Protein AF-A0A6I9YAK8-F1 (afdb_monomer_lite)

Secondary structure (DSSP, 8-state):
-TTTSTTTTS--TTS-PPPSS--EEEE-SSTTSPPEEEEHHHHHHHHHH-SEEEPSS-TT-EEEHHHH-TTTTTTTS-GGGS--TTT------GGGEEEE-SSS-EEE-

Foldseek 3Di:
DCVVDPPQQPAPPVPDGDRPDWDWWWDDLDPPDDIDIDTVVVLLVVVVVHQWDADPVHRVRIDGSCVRPVVSDVPVDDPVPPDDPVPDPDDPDPVQFPDDDPPRDTDGD

Structure (mmCIF, N/CA/C/O backbone):
data_AF-A0A6I9YAK8-F1
#
_entry.id   AF-A0A6I9YAK8-F1
#
loop_
_atom_site.group_PDB
_atom_site.id
_atom_site.type_symbol
_atom_site.label_atom_id
_atom_site.label_alt_id
_atom_site.label_comp_id
_atom_site.label_asym_id
_atom_site.label_entity_id
_atom_site.label_seq_id
_atom_site.pdbx_PDB_ins_code
_atom_site.Cartn_x
_atom_site.Cartn_y
_atom_site.Cartn_z
_atom_site.occupancy
_atom_site.B_iso_or_equiv
_atom_site.auth_seq_id
_atom_site.auth_comp_id
_atom_site.auth_asym_id
_atom_site.auth_atom_id
_atom_site.pdbx_PDB_model_num
ATOM 1 N N . MET A 1 1 ? -7.560 15.447 -7.111 1.00 78.19 1 MET A N 1
ATOM 2 C CA . MET A 1 1 ? -6.888 16.401 -6.200 1.00 78.19 1 MET A CA 1
ATOM 3 C C . MET A 1 1 ? -5.974 17.318 -6.984 1.00 78.19 1 MET A C 1
ATOM 5 O O . MET A 1 1 ? -6.205 18.509 -6.924 1.00 78.19 1 MET A O 1
ATOM 9 N N . GLU A 1 2 ? -5.039 16.797 -7.776 1.00 80.94 2 GLU A N 1
ATOM 10 C CA . GLU A 1 2 ? -4.142 17.615 -8.616 1.00 80.94 2 GLU A CA 1
ATOM 11 C C . GLU A 1 2 ? -4.878 18.515 -9.618 1.00 80.94 2 GLU A C 1
ATOM 13 O O . GLU A 1 2 ? -4.526 19.677 -9.762 1.00 80.94 2 GLU A O 1
ATOM 18 N N . GLU A 1 3 ? -5.952 18.018 -10.242 1.00 87.12 3 GLU A N 1
ATOM 19 C CA . GLU A 1 3 ? -6.778 18.809 -11.171 1.00 87.12 3 GLU A CA 1
ATOM 20 C C . GLU A 1 3 ? -7.455 20.017 -10.498 1.00 87.12 3 GLU A C 1
ATOM 22 O O . GLU A 1 3 ? -7.589 21.079 -11.095 1.00 87.12 3 GLU A O 1
ATOM 27 N N . TRP A 1 4 ? -7.871 19.858 -9.240 1.00 87.69 4 TRP A N 1
ATOM 28 C CA . TRP A 1 4 ? -8.657 20.860 -8.514 1.00 87.69 4 TRP A CA 1
ATOM 29 C C . TRP A 1 4 ? -7.806 21.734 -7.583 1.00 87.69 4 TRP A C 1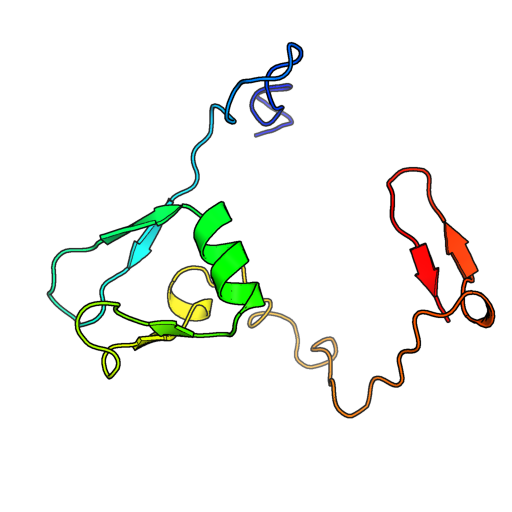
ATOM 31 O O . TRP A 1 4 ? -8.208 22.846 -7.251 1.00 87.69 4 TRP A O 1
ATOM 41 N N . PHE A 1 5 ? -6.633 21.245 -7.174 1.00 85.06 5 PHE A N 1
ATOM 42 C CA . PHE A 1 5 ? -5.691 21.895 -6.263 1.00 85.06 5 PHE A CA 1
ATOM 43 C C . PHE A 1 5 ? -4.247 21.669 -6.751 1.00 85.06 5 PHE A C 1
ATOM 45 O O . PHE A 1 5 ? -3.503 20.887 -6.143 1.00 85.06 5 PHE A O 1
ATOM 52 N N . PRO A 1 6 ? -3.838 22.312 -7.859 1.00 82.69 6 PRO A N 1
ATOM 53 C CA . PRO A 1 6 ? -2.470 22.201 -8.356 1.00 82.69 6 PRO A CA 1
ATOM 54 C C . PRO A 1 6 ? -1.478 22.710 -7.297 1.00 82.69 6 PRO A C 1
ATOM 56 O O . PRO A 1 6 ? -1.735 23.717 -6.637 1.00 82.69 6 PRO A O 1
ATOM 59 N N . GLY A 1 7 ? -0.370 21.991 -7.101 1.00 79.06 7 GLY A N 1
ATOM 60 C CA . GLY A 1 7 ? 0.654 22.309 -6.096 1.00 79.06 7 GLY A CA 1
ATOM 61 C C . GLY A 1 7 ? 0.359 21.834 -4.665 1.00 79.06 7 GLY A C 1
ATOM 62 O O . GLY A 1 7 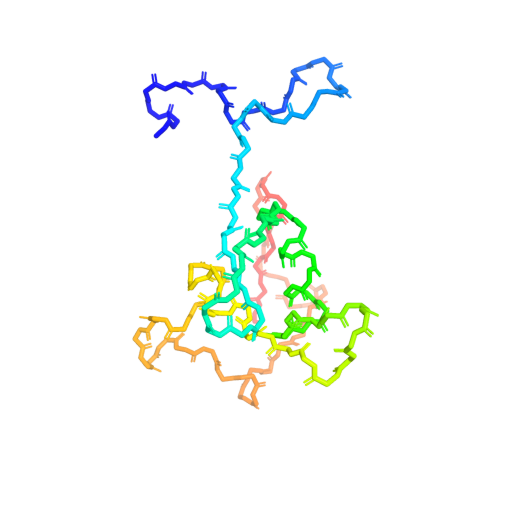? 1.253 21.849 -3.829 1.00 79.06 7 GLY A O 1
ATOM 63 N N . LEU A 1 8 ? -0.851 21.350 -4.348 1.00 81.88 8 LEU A N 1
ATOM 64 C CA . LEU A 1 8 ? -1.189 20.901 -2.982 1.00 81.88 8 LEU A CA 1
ATOM 65 C C . LEU A 1 8 ? -0.431 19.633 -2.547 1.00 81.88 8 LEU A C 1
ATOM 67 O O . LEU A 1 8 ? -0.232 19.398 -1.355 1.00 81.88 8 LEU A O 1
ATOM 71 N N . LEU A 1 9 ? -0.069 18.795 -3.517 1.00 74.88 9 LEU A N 1
ATOM 72 C CA . LEU A 1 9 ? 0.693 17.565 -3.297 1.00 74.88 9 LEU A CA 1
ATOM 73 C C . LEU A 1 9 ? 2.205 17.781 -3.437 1.00 74.88 9 LEU A C 1
ATOM 75 O O . LEU A 1 9 ? 2.967 16.857 -3.164 1.00 74.88 9 LEU A O 1
ATOM 79 N N . GLU A 1 10 ? 2.632 18.969 -3.872 1.00 72.44 10 GLU A N 1
ATOM 80 C CA . GLU A 1 10 ? 4.045 19.293 -4.018 1.00 72.44 10 GLU A CA 1
ATOM 81 C C . GLU A 1 10 ? 4.660 19.579 -2.644 1.00 72.44 10 GLU A C 1
ATOM 83 O O . GLU A 1 10 ? 4.035 20.142 -1.742 1.00 72.44 10 GLU A O 1
ATOM 88 N N . VAL A 1 11 ? 5.904 19.140 -2.484 1.00 62.28 11 VAL A N 1
ATOM 89 C CA . VAL A 1 11 ? 6.750 19.470 -1.338 1.00 62.28 11 VAL A CA 1
ATOM 90 C C . VAL A 1 11 ? 7.168 20.931 -1.512 1.00 62.28 11 VAL A C 1
ATOM 92 O O . VAL A 1 11 ? 7.497 21.321 -2.631 1.00 62.28 11 VAL A O 1
ATOM 95 N N . ASP A 1 12 ? 7.113 21.740 -0.449 1.00 54.97 12 ASP A N 1
ATOM 96 C CA . ASP A 1 12 ? 7.396 23.184 -0.489 1.00 54.97 12 ASP A CA 1
ATOM 97 C C . ASP A 1 12 ? 8.593 23.515 -1.406 1.00 54.97 12 ASP A C 1
ATOM 99 O O . ASP A 1 12 ? 9.689 22.971 -1.242 1.00 54.97 12 ASP A O 1
ATOM 103 N N . ILE A 1 13 ? 8.376 24.416 -2.371 1.00 53.22 13 ILE A N 1
ATOM 104 C CA . ILE A 1 13 ? 9.318 24.814 -3.436 1.00 53.22 13 ILE A CA 1
ATOM 105 C C . ILE A 1 13 ? 10.637 25.366 -2.842 1.00 53.22 13 ILE A C 1
ATOM 107 O O . ILE A 1 13 ? 11.654 25.448 -3.533 1.00 53.22 13 ILE A O 1
ATOM 111 N N . CYS A 1 14 ? 10.649 25.695 -1.544 1.00 58.50 14 CYS A N 1
ATOM 112 C CA . CYS A 1 14 ? 11.803 26.187 -0.789 1.00 58.50 14 CYS A CA 1
ATOM 113 C C . CYS A 1 14 ? 12.527 25.145 0.100 1.00 58.50 14 CYS A C 1
ATOM 115 O O . CYS A 1 14 ? 13.457 25.522 0.810 1.00 58.50 14 CYS A O 1
ATOM 117 N N . GLY A 1 15 ? 12.194 23.850 0.027 1.00 51.59 15 GLY A N 1
ATOM 118 C CA . GLY A 1 15 ? 13.150 22.773 0.344 1.00 51.59 15 GLY A CA 1
ATOM 119 C C . GLY A 1 15 ? 13.233 22.225 1.778 1.00 51.59 15 GLY A C 1
ATOM 120 O O . GLY A 1 15 ? 14.153 21.456 2.041 1.00 51.59 15 GLY A O 1
ATOM 121 N N . GLU A 1 16 ? 12.299 22.529 2.687 1.00 57.66 16 GLU A N 1
ATOM 122 C CA . GLU A 1 16 ? 12.278 21.924 4.045 1.00 57.66 16 GLU A CA 1
ATOM 123 C C . GLU A 1 16 ? 10.884 21.469 4.549 1.00 57.66 16 GLU A C 1
ATOM 125 O O . GLU A 1 16 ? 10.774 20.946 5.657 1.00 57.66 16 GLU A O 1
ATOM 130 N N . GLY A 1 17 ? 9.804 21.645 3.776 1.00 56.34 17 GLY A N 1
ATOM 131 C CA . GLY A 1 17 ? 8.428 21.383 4.238 1.00 56.34 17 GLY A CA 1
ATOM 132 C C . GLY A 1 17 ? 7.906 19.966 3.956 1.00 56.34 17 GLY A C 1
ATOM 133 O O . GLY A 1 17 ? 8.153 19.421 2.890 1.00 56.34 17 GLY A O 1
ATOM 134 N N . GLU A 1 18 ? 7.128 19.378 4.875 1.00 64.50 18 GLU A N 1
ATOM 135 C CA . GLU A 1 18 ? 6.306 18.181 4.598 1.00 64.50 18 GLU A CA 1
ATOM 136 C C . GLU A 1 18 ? 5.133 18.524 3.656 1.00 64.50 18 GLU A C 1
ATOM 138 O O . GLU A 1 18 ? 4.685 19.671 3.601 1.00 64.50 18 GLU A O 1
ATOM 143 N N . THR A 1 19 ? 4.577 17.531 2.950 1.00 69.06 19 THR A N 1
ATOM 144 C CA . THR A 1 19 ? 3.346 17.734 2.169 1.00 69.06 19 THR A CA 1
ATOM 145 C C . THR A 1 19 ? 2.188 18.147 3.086 1.00 69.06 19 THR A C 1
ATOM 147 O O . THR A 1 19 ? 2.021 17.638 4.199 1.00 69.06 19 THR A O 1
ATOM 150 N N . LEU A 1 20 ? 1.344 19.075 2.620 1.00 76.19 20 LEU A N 1
ATOM 151 C CA . LEU A 1 20 ? 0.191 19.541 3.403 1.00 76.19 20 LEU A CA 1
ATOM 152 C C . LEU A 1 20 ? -0.864 18.440 3.581 1.00 76.19 20 LEU A C 1
ATOM 154 O O . LEU A 1 20 ? -1.578 18.403 4.586 1.00 76.19 20 LEU A O 1
ATOM 158 N N . LEU A 1 21 ? -0.971 17.534 2.605 1.00 84.25 21 LEU A N 1
ATOM 159 C CA . LEU A 1 21 ? -1.953 16.460 2.615 1.00 84.25 21 LEU A CA 1
ATOM 160 C C . LEU A 1 21 ? -1.391 15.189 3.260 1.00 84.25 21 LEU A C 1
ATOM 162 O O . LEU A 1 21 ? -0.796 14.344 2.594 1.00 84.25 21 LEU A O 1
ATOM 166 N N . LYS A 1 22 ? -1.668 15.009 4.554 1.00 87.88 22 LYS A N 1
ATOM 167 C CA . LYS A 1 22 ? -1.298 13.787 5.281 1.00 87.88 22 LYS A CA 1
ATOM 168 C C . LYS A 1 22 ? -2.291 12.662 5.007 1.00 87.88 22 LYS A C 1
ATOM 170 O O . LYS A 1 22 ? -3.482 12.795 5.299 1.00 87.88 22 LYS A O 1
ATOM 175 N N . LYS A 1 23 ? -1.794 11.535 4.497 1.00 91.50 23 LYS A N 1
ATOM 176 C CA . LYS A 1 23 ? -2.580 10.312 4.298 1.00 91.50 23 LYS A CA 1
ATOM 177 C C . LYS A 1 23 ? -2.339 9.356 5.464 1.00 91.50 23 LYS A C 1
ATOM 179 O O . LYS A 1 23 ? -1.203 8.967 5.724 1.00 91.50 23 LYS A O 1
ATOM 184 N N . TRP A 1 24 ? -3.411 8.986 6.156 1.00 95.62 24 TRP A N 1
ATOM 185 C CA . TRP A 1 24 ? -3.372 8.095 7.314 1.00 95.62 24 TRP A CA 1
ATOM 186 C C . TRP A 1 24 ? -4.175 6.832 7.034 1.00 95.62 24 TRP A C 1
ATOM 188 O O . TRP A 1 24 ? -5.320 6.930 6.592 1.00 95.62 24 TRP A O 1
ATOM 198 N N . ALA A 1 25 ? -3.612 5.676 7.368 1.00 96.62 25 ALA A N 1
ATOM 199 C CA . ALA A 1 25 ? -4.360 4.433 7.480 1.00 96.62 25 ALA A CA 1
ATOM 200 C C . ALA A 1 25 ? -4.764 4.190 8.938 1.00 96.62 25 ALA A C 1
ATOM 202 O O . ALA A 1 25 ? -4.036 4.542 9.873 1.00 96.62 25 ALA A O 1
ATOM 203 N N . LEU A 1 26 ? -5.944 3.601 9.125 1.00 96.44 26 LEU A N 1
ATOM 204 C CA . LEU A 1 26 ? -6.475 3.220 10.430 1.00 96.44 26 LEU A CA 1
ATOM 205 C C . LEU A 1 26 ? -6.417 1.705 10.571 1.00 96.44 26 LEU A C 1
ATOM 207 O O . LEU A 1 26 ? -6.843 0.997 9.664 1.00 96.44 26 LEU A O 1
ATOM 211 N N . TYR A 1 27 ? -5.946 1.218 11.713 1.00 96.12 27 TYR A N 1
ATOM 212 C CA . TYR A 1 27 ? -5.834 -0.216 11.976 1.00 96.12 27 TYR A CA 1
ATOM 213 C C . TYR A 1 27 ? -5.974 -0.522 13.468 1.00 96.12 27 TYR A C 1
ATOM 215 O O . TYR A 1 27 ? -5.844 0.369 14.306 1.00 96.12 27 TYR A O 1
ATOM 223 N N . SER A 1 28 ? -6.238 -1.777 13.804 1.00 95.38 28 SER A N 1
ATOM 224 C CA . SER A 1 28 ? -6.090 -2.329 15.152 1.00 95.38 28 SER A CA 1
ATOM 225 C C . SER A 1 28 ? -5.482 -3.720 15.034 1.00 95.38 28 SER A C 1
ATOM 227 O O . SER A 1 28 ? -5.566 -4.341 13.973 1.00 95.38 28 SER A O 1
ATOM 229 N N . PHE A 1 29 ? -4.827 -4.185 16.094 1.00 94.12 29 PHE A N 1
ATOM 230 C CA . PHE A 1 29 ? -4.232 -5.518 16.108 1.00 94.12 29 PHE A CA 1
ATOM 231 C C . PHE A 1 29 ? -5.253 -6.602 16.448 1.00 94.12 29 PHE A C 1
ATOM 233 O O . PHE A 1 29 ? -5.136 -7.726 15.963 1.00 94.12 29 PHE A O 1
ATOM 240 N N . GLU A 1 30 ? -6.259 -6.254 17.246 1.00 92.50 30 GLU A N 1
ATOM 241 C CA . GLU A 1 30 ? -7.386 -7.120 17.563 1.00 92.50 30 GLU A CA 1
ATOM 242 C C . GLU A 1 30 ? -8.718 -6.406 17.290 1.00 92.50 30 GLU A C 1
ATOM 244 O O . GLU A 1 30 ? -8.814 -5.170 17.246 1.00 92.50 30 GLU A O 1
ATOM 249 N N . ASP A 1 31 ? -9.769 -7.196 17.077 1.00 90.38 31 ASP A N 1
ATOM 250 C CA . ASP A 1 31 ? -11.120 -6.677 16.892 1.00 90.38 31 ASP A CA 1
ATOM 251 C C . ASP A 1 31 ? -11.662 -6.114 18.211 1.00 90.38 31 ASP A C 1
ATOM 253 O O . ASP A 1 31 ? -11.605 -6.752 19.261 1.00 90.38 31 ASP A O 1
ATOM 257 N N . GLY A 1 32 ? -12.249 -4.917 18.150 1.00 90.50 32 GLY A N 1
ATOM 258 C CA . GLY A 1 32 ? -12.832 -4.244 19.315 1.00 90.50 32 GLY A CA 1
ATOM 259 C C . GLY A 1 32 ? -11.855 -3.375 20.113 1.00 90.50 32 GLY A C 1
ATOM 260 O O . GLY A 1 32 ? -12.297 -2.669 21.020 1.00 90.50 32 GLY A O 1
ATOM 261 N N . GLU A 1 33 ? -10.570 -3.365 19.758 1.00 92.12 33 GLU A N 1
ATOM 262 C CA . GLU A 1 33 ? -9.602 -2.403 20.288 1.00 92.12 33 GLU A CA 1
ATOM 263 C C . GLU A 1 33 ? -9.776 -0.998 19.687 1.00 92.12 33 GLU A C 1
ATOM 265 O O . GLU A 1 33 ? -10.424 -0.787 18.655 1.00 92.12 33 GLU A O 1
ATOM 270 N N . GLU A 1 34 ? -9.161 -0.008 20.337 1.00 94.00 34 GLU A N 1
ATOM 271 C CA . GLU A 1 34 ? -9.065 1.340 19.790 1.00 94.00 34 GLU A CA 1
ATOM 272 C C . GLU A 1 34 ? -8.179 1.353 18.536 1.00 94.00 34 GLU A C 1
ATOM 274 O O . GLU A 1 34 ? -7.071 0.814 18.517 1.00 94.00 34 GLU A O 1
ATOM 279 N N . ARG A 1 35 ? -8.665 2.004 17.473 1.00 94.94 35 ARG A N 1
ATO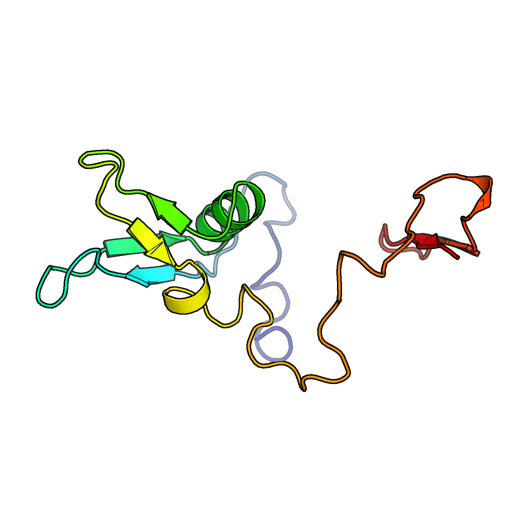M 280 C CA . ARG A 1 35 ? -7.920 2.108 16.217 1.00 94.94 35 ARG A CA 1
ATOM 281 C C . ARG A 1 35 ? -6.741 3.059 16.359 1.00 94.94 35 ARG A C 1
ATOM 283 O O . ARG A 1 35 ? -6.891 4.217 16.747 1.00 94.94 35 ARG A O 1
ATOM 290 N N . GLN A 1 36 ? -5.589 2.585 15.926 1.00 94.75 36 GLN A N 1
ATOM 291 C CA . GLN A 1 36 ? -4.366 3.351 15.783 1.00 94.75 36 GLN A CA 1
ATOM 292 C C . GLN A 1 36 ? -4.279 3.960 14.381 1.00 94.75 36 GLN A C 1
ATOM 294 O O . GLN A 1 36 ? -4.988 3.554 13.454 1.00 94.75 36 GLN A O 1
ATOM 299 N N . LYS A 1 37 ? -3.417 4.970 14.231 1.00 96.19 37 LYS A N 1
ATOM 300 C CA . LYS A 1 37 ? -3.147 5.628 12.948 1.00 96.19 37 LYS A CA 1
ATOM 301 C C . LYS A 1 37 ? -1.691 5.429 12.563 1.00 96.19 37 LYS A C 1
ATOM 303 O O . LYS A 1 37 ? -0.816 5.534 13.419 1.00 96.19 37 LYS A O 1
ATOM 308 N N . ILE A 1 38 ? -1.441 5.212 11.281 1.00 95.75 38 ILE A N 1
ATOM 309 C CA . ILE A 1 38 ? -0.099 5.200 10.691 1.00 95.75 38 ILE A CA 1
ATOM 310 C C . ILE A 1 38 ? -0.101 6.039 9.412 1.00 95.75 38 ILE A C 1
ATOM 312 O O . ILE A 1 38 ? -1.094 6.042 8.681 1.00 95.75 38 ILE A O 1
ATOM 316 N N . LEU A 1 39 ? 0.967 6.804 9.172 1.00 94.75 39 LEU A N 1
ATOM 317 C CA . LEU A 1 39 ? 1.145 7.525 7.910 1.00 94.75 39 LEU A CA 1
ATOM 318 C C . LEU A 1 39 ? 1.339 6.516 6.779 1.00 94.75 39 LEU A C 1
ATOM 320 O O . LEU A 1 39 ? 2.069 5.542 6.956 1.00 94.75 39 LEU A O 1
ATOM 324 N N . LEU A 1 40 ? 0.734 6.758 5.614 1.00 93.88 40 LEU A N 1
ATOM 325 C CA . LEU A 1 40 ? 0.931 5.867 4.464 1.00 93.88 40 LEU A CA 1
ATOM 326 C C . LEU A 1 40 ? 2.404 5.773 4.049 1.00 93.88 40 LEU A C 1
ATOM 328 O O . LEU A 1 40 ? 2.851 4.686 3.711 1.00 93.88 40 LEU A O 1
ATOM 332 N N . ASP A 1 41 ? 3.169 6.861 4.154 1.00 91.25 41 ASP A N 1
ATOM 333 C CA . ASP A 1 41 ? 4.600 6.859 3.822 1.00 91.25 41 ASP A CA 1
ATOM 334 C C . ASP A 1 41 ? 5.412 5.948 4.758 1.00 91.25 41 ASP A C 1
ATOM 336 O O . ASP A 1 41 ? 6.363 5.296 4.335 1.00 91.25 41 ASP A O 1
ATOM 340 N N . ASP A 1 42 ? 5.029 5.861 6.035 1.00 93.25 42 ASP A N 1
ATOM 341 C CA . ASP A 1 42 ? 5.680 4.960 6.990 1.00 93.25 42 ASP A CA 1
ATOM 342 C C . ASP A 1 42 ? 5.207 3.515 6.818 1.00 93.25 42 ASP A C 1
ATOM 344 O O . ASP A 1 42 ? 5.999 2.585 6.975 1.00 93.25 42 ASP A O 1
ATOM 348 N N . LEU A 1 43 ? 3.941 3.313 6.447 1.00 95.12 43 LEU A N 1
ATOM 349 C CA . LEU A 1 43 ? 3.424 1.994 6.094 1.00 95.12 43 LEU A CA 1
ATOM 350 C C . LEU A 1 43 ? 4.087 1.453 4.816 1.00 95.12 43 LEU A C 1
ATOM 352 O O . LEU A 1 43 ? 4.378 0.263 4.759 1.00 95.12 43 LEU A O 1
ATOM 356 N N . LEU A 1 44 ? 4.393 2.314 3.837 1.00 92.44 44 LEU A N 1
ATOM 357 C CA . LEU A 1 44 ? 5.130 1.953 2.621 1.00 92.44 44 LEU A CA 1
ATOM 358 C C . LEU A 1 44 ? 6.543 1.460 2.953 1.00 92.44 44 LEU A C 1
ATOM 360 O O . LEU A 1 44 ? 6.934 0.394 2.489 1.00 92.44 44 LEU A O 1
ATOM 364 N N . LYS A 1 45 ? 7.269 2.155 3.839 1.00 92.88 45 LYS A N 1
ATOM 365 C CA . LYS A 1 45 ? 8.574 1.673 4.336 1.00 92.88 45 LYS A CA 1
ATOM 366 C C . LYS A 1 45 ? 8.457 0.305 5.013 1.00 92.88 45 LYS A C 1
ATOM 368 O O . LYS A 1 45 ? 9.351 -0.522 4.889 1.00 92.88 45 LYS A O 1
ATOM 373 N N . LYS A 1 46 ? 7.356 0.045 5.730 1.00 93.00 46 LYS A N 1
ATOM 374 C CA . LYS A 1 46 ? 7.095 -1.283 6.308 1.00 93.00 46 LYS A CA 1
ATOM 375 C C . LYS A 1 46 ? 6.779 -2.338 5.256 1.00 93.00 46 LYS A C 1
ATOM 377 O O . LYS A 1 46 ? 7.272 -3.448 5.400 1.00 93.00 46 LYS A O 1
ATOM 382 N N . ALA A 1 47 ? 6.059 -1.985 4.195 1.00 91.81 47 ALA A N 1
ATOM 383 C CA . ALA A 1 47 ? 5.801 -2.882 3.071 1.00 91.81 47 ALA A CA 1
ATOM 384 C C . ALA A 1 47 ? 7.088 -3.290 2.331 1.00 91.81 47 ALA A C 1
ATOM 386 O O . ALA A 1 47 ? 7.182 -4.414 1.851 1.00 91.81 47 ALA A O 1
ATOM 387 N N . GLU A 1 48 ? 8.105 -2.422 2.291 1.00 90.75 48 GLU A N 1
ATOM 388 C CA . GLU A 1 48 ? 9.435 -2.773 1.765 1.00 90.75 48 GLU A CA 1
ATOM 389 C C . GLU A 1 48 ? 10.178 -3.794 2.649 1.00 90.75 48 GLU A C 1
ATOM 391 O O . GLU A 1 48 ? 10.949 -4.605 2.138 1.00 90.75 48 GLU A O 1
ATOM 396 N N . GLU A 1 49 ? 9.951 -3.778 3.970 1.00 90.94 49 GLU A N 1
ATOM 397 C CA . GLU A 1 49 ? 10.516 -4.758 4.914 1.00 90.94 49 GLU A CA 1
ATOM 398 C C . GLU A 1 49 ? 9.763 -6.107 4.874 1.00 90.94 49 GLU A C 1
ATOM 400 O O . GLU A 1 49 ? 10.354 -7.152 5.164 1.00 90.94 49 GLU A O 1
ATOM 405 N N . GLY A 1 50 ? 8.470 -6.095 4.530 1.00 88.81 50 GLY A N 1
ATOM 406 C CA . GLY A 1 50 ? 7.625 -7.279 4.364 1.00 88.81 50 GLY A CA 1
ATOM 407 C C . GLY A 1 50 ? 6.124 -6.982 4.475 1.00 88.81 50 GLY A C 1
ATOM 408 O O . GLY A 1 50 ? 5.704 -5.864 4.743 1.00 88.81 50 GLY A O 1
ATOM 409 N N . ASP A 1 51 ? 5.289 -8.013 4.330 1.00 88.50 51 ASP A N 1
ATOM 410 C CA . ASP A 1 51 ? 3.830 -7.842 4.182 1.00 88.50 51 ASP A CA 1
ATOM 411 C C . ASP 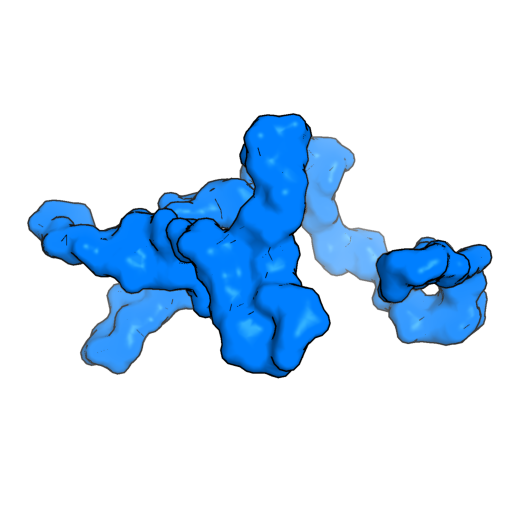A 1 51 ? 3.041 -7.707 5.501 1.00 88.50 51 ASP A C 1
ATOM 413 O O . ASP A 1 51 ? 1.809 -7.605 5.491 1.00 88.50 51 ASP A O 1
ATOM 417 N N . LEU A 1 52 ? 3.714 -7.741 6.656 1.00 94.19 52 LEU A N 1
ATOM 418 C CA . LEU A 1 52 ? 3.082 -7.742 7.979 1.00 94.19 52 LEU A CA 1
ATOM 419 C C . LEU A 1 52 ? 3.532 -6.545 8.815 1.00 94.19 52 LEU A C 1
ATOM 421 O O . LEU A 1 52 ? 4.723 -6.328 9.031 1.00 94.19 52 LEU A O 1
ATOM 425 N N . LEU A 1 53 ? 2.567 -5.835 9.394 1.00 95.38 53 LEU A N 1
ATOM 426 C CA . LEU A 1 53 ? 2.822 -4.864 10.446 1.00 95.38 53 LEU A CA 1
ATOM 427 C C . LEU A 1 53 ? 2.898 -5.590 11.795 1.00 95.38 53 LEU A C 1
ATOM 429 O O . LEU A 1 53 ? 1.927 -6.214 12.222 1.00 95.38 53 LEU A O 1
ATOM 433 N N . ILE A 1 54 ? 4.047 -5.506 12.468 1.00 94.44 54 ILE A N 1
ATOM 434 C CA . ILE A 1 54 ? 4.311 -6.188 13.744 1.00 94.44 54 ILE A CA 1
ATOM 435 C C . ILE A 1 54 ? 4.153 -5.204 14.905 1.00 94.44 54 ILE A C 1
ATOM 437 O O . ILE A 1 54 ? 4.739 -4.119 14.889 1.00 94.44 54 ILE A O 1
ATOM 441 N N . ASN A 1 55 ? 3.408 -5.591 15.943 1.00 92.69 55 ASN A N 1
ATOM 442 C CA . ASN A 1 55 ? 3.293 -4.790 17.157 1.00 92.69 55 ASN A CA 1
ATOM 443 C C . ASN A 1 55 ? 4.637 -4.777 17.917 1.00 92.69 55 ASN A C 1
ATOM 445 O O . ASN A 1 55 ? 5.110 -5.841 18.333 1.00 92.69 55 ASN A O 1
ATOM 449 N N . PRO A 1 56 ? 5.245 -3.603 18.172 1.00 89.31 56 PRO A N 1
ATOM 450 C CA . PRO A 1 56 ? 6.542 -3.519 18.844 1.00 89.31 56 PRO A CA 1
ATOM 451 C C . PRO A 1 56 ? 6.501 -4.005 20.300 1.00 89.31 56 PRO A C 1
ATOM 453 O O . PRO A 1 56 ? 7.512 -4.471 20.820 1.00 89.31 56 PRO A O 1
ATOM 456 N N . ASN A 1 57 ? 5.342 -3.924 20.959 1.00 91.88 57 ASN A N 1
ATOM 457 C CA . ASN A 1 57 ? 5.173 -4.354 22.349 1.00 91.88 57 ASN A CA 1
ATOM 458 C C . ASN A 1 57 ? 4.874 -5.857 22.458 1.00 91.88 57 ASN A C 1
ATOM 460 O O . ASN A 1 57 ? 5.145 -6.472 23.488 1.00 91.88 57 ASN A O 1
ATOM 464 N N . GLN A 1 58 ? 4.315 -6.453 21.402 1.00 92.38 58 GLN A N 1
ATOM 465 C CA . GLN A 1 58 ? 3.909 -7.854 21.374 1.00 92.38 58 GLN A CA 1
ATOM 466 C C . GLN A 1 58 ? 4.176 -8.457 19.987 1.00 92.38 58 GLN A C 1
ATOM 468 O O . GLN A 1 58 ? 3.277 -8.485 19.154 1.00 92.38 58 GLN A O 1
ATOM 473 N N . PRO A 1 59 ? 5.363 -9.039 19.737 1.00 90.25 59 PRO A N 1
ATOM 474 C CA . PRO A 1 59 ? 5.757 -9.512 18.402 1.00 90.25 59 PRO A CA 1
ATOM 475 C C . PRO A 1 59 ? 4.861 -10.596 17.785 1.00 90.25 59 PRO A C 1
ATOM 477 O O . PRO A 1 59 ? 4.912 -10.834 16.586 1.00 90.25 59 PRO A O 1
ATOM 480 N N . LYS A 1 60 ? 4.053 -11.284 18.604 1.00 91.62 60 LYS A N 1
ATOM 481 C CA . LYS A 1 60 ? 3.064 -12.271 18.136 1.00 91.62 60 LYS A CA 1
ATOM 482 C C . LYS A 1 60 ? 1.807 -11.631 17.543 1.00 91.62 60 LYS A C 1
ATOM 484 O O . LYS A 1 60 ? 1.012 -12.334 16.934 1.00 91.62 60 LYS A O 1
ATOM 489 N N . SER A 1 61 ? 1.602 -10.344 17.795 1.00 93.19 61 SER A N 1
ATOM 490 C CA . SER A 1 61 ? 0.458 -9.579 17.329 1.00 93.19 61 SER A CA 1
ATOM 491 C C . SER A 1 61 ? 0.850 -8.866 16.038 1.00 93.19 61 SER A C 1
ATOM 493 O O . SER A 1 61 ? 1.744 -8.016 16.026 1.00 93.19 61 SER A O 1
ATOM 495 N N . THR A 1 62 ? 0.236 -9.283 14.933 1.00 95.12 62 THR A N 1
ATOM 496 C CA . THR A 1 62 ? 0.593 -8.841 13.582 1.00 95.12 62 THR A CA 1
ATOM 497 C C . THR A 1 62 ? -0.651 -8.627 12.740 1.00 95.12 62 THR A C 1
ATOM 499 O O . THR A 1 62 ? -1.582 -9.427 12.827 1.00 95.12 62 THR A O 1
ATOM 502 N N . VAL A 1 63 ? -0.631 -7.621 11.869 1.00 95.38 63 VAL A N 1
ATOM 503 C CA . VAL A 1 63 ? -1.719 -7.339 10.922 1.00 95.38 63 VAL A CA 1
ATOM 504 C C . VAL A 1 63 ? -1.152 -7.305 9.502 1.00 95.38 63 VAL A C 1
ATOM 506 O O . VAL A 1 63 ? -0.135 -6.645 9.285 1.00 95.38 63 VAL A O 1
ATOM 509 N N . PRO A 1 64 ? -1.773 -7.978 8.519 1.00 94.69 64 PRO A N 1
ATOM 510 C CA . PRO A 1 64 ? -1.351 -7.868 7.127 1.00 94.69 64 PRO A CA 1
ATOM 511 C C . PRO A 1 64 ? -1.490 -6.439 6.602 1.00 94.69 64 PRO A C 1
ATOM 513 O O . PRO A 1 64 ? -2.558 -5.835 6.707 1.00 94.69 64 PRO A O 1
ATOM 516 N N . ILE A 1 65 ? -0.441 -5.909 5.973 1.00 95.12 65 ILE A N 1
ATOM 517 C CA . ILE A 1 65 ? -0.445 -4.549 5.415 1.00 95.12 65 ILE A CA 1
ATOM 518 C C . ILE A 1 65 ? -1.534 -4.401 4.348 1.00 95.12 65 ILE A C 1
ATOM 520 O O . ILE A 1 65 ? -2.236 -3.394 4.336 1.00 95.12 65 ILE A O 1
ATOM 524 N N . ALA A 1 66 ? -1.771 -5.440 3.542 1.00 92.94 66 ALA A N 1
ATOM 525 C CA . ALA A 1 66 ? -2.858 -5.478 2.562 1.00 92.94 66 ALA A CA 1
ATOM 526 C C . ALA A 1 66 ? -4.268 -5.342 3.178 1.00 92.94 66 ALA A C 1
ATOM 528 O O . ALA A 1 66 ? -5.207 -4.998 2.469 1.00 92.94 66 ALA A O 1
ATOM 529 N N . GLN A 1 67 ? -4.449 -5.604 4.480 1.00 92.75 67 GLN A N 1
ATOM 530 C CA . GLN A 1 67 ? -5.715 -5.320 5.174 1.00 92.75 67 GLN A CA 1
ATOM 531 C C . GLN A 1 67 ? -5.803 -3.863 5.640 1.00 92.75 67 GLN A C 1
ATOM 533 O O . GLN A 1 67 ? -6.895 -3.302 5.688 1.00 92.75 67 GLN A O 1
ATOM 538 N N . ILE A 1 68 ? -4.663 -3.255 5.982 1.00 94.88 68 ILE A N 1
ATOM 539 C CA . ILE A 1 68 ? -4.569 -1.865 6.446 1.00 94.88 68 ILE A CA 1
ATOM 540 C C . ILE A 1 68 ? -4.715 -0.891 5.270 1.00 94.88 68 ILE A C 1
ATOM 542 O O . ILE A 1 68 ? -5.469 0.078 5.355 1.00 94.88 68 ILE A O 1
ATOM 546 N N . ALA A 1 69 ? -3.991 -1.152 4.183 1.00 94.88 69 ALA A N 1
ATOM 547 C CA . ALA A 1 69 ? -3.984 -0.364 2.956 1.00 94.88 69 ALA A CA 1
ATOM 548 C C . ALA A 1 69 ? -4.014 -1.315 1.742 1.00 94.88 69 ALA A C 1
ATOM 550 O O . ALA A 1 69 ? -2.963 -1.679 1.209 1.00 94.88 69 ALA A O 1
ATOM 551 N N . PRO A 1 70 ? -5.210 -1.764 1.318 1.00 90.69 70 PRO A N 1
ATOM 552 C CA . PRO A 1 70 ? -5.363 -2.688 0.191 1.00 90.69 70 PRO A CA 1
ATOM 553 C C . PRO A 1 70 ? -4.900 -2.116 -1.149 1.00 90.69 70 PRO A C 1
ATOM 555 O O . PRO A 1 70 ? -4.645 -2.870 -2.071 1.00 90.69 70 PRO A O 1
ATOM 558 N N . ASP A 1 71 ? -4.812 -0.796 -1.267 1.00 90.38 71 ASP A N 1
ATOM 559 C CA . ASP A 1 71 ? -4.312 -0.077 -2.439 1.00 90.38 71 ASP A CA 1
ATOM 560 C C . ASP A 1 71 ? -2.778 0.003 -2.487 1.00 90.38 71 ASP A C 1
ATOM 562 O O . ASP A 1 71 ? -2.210 0.327 -3.529 1.00 90.38 71 ASP A O 1
ATOM 566 N N . LEU A 1 72 ? -2.099 -0.309 -1.377 1.00 89.81 72 LEU A N 1
ATOM 567 C CA . LEU A 1 72 ? -0.639 -0.359 -1.300 1.00 89.81 72 LEU A CA 1
ATOM 568 C C . LEU A 1 72 ? -0.077 -1.657 -1.891 1.00 89.81 72 LEU A C 1
ATOM 570 O O . LEU A 1 72 ? 0.976 -1.652 -2.523 1.00 89.81 72 LEU A O 1
ATOM 574 N N . ILE A 1 73 ? -0.785 -2.768 -1.683 1.00 87.19 73 ILE A N 1
ATOM 575 C CA . ILE A 1 73 ? -0.439 -4.085 -2.217 1.00 87.19 73 ILE A CA 1
ATOM 576 C C . ILE A 1 73 ? -1.435 -4.408 -3.319 1.00 87.19 73 ILE A C 1
ATOM 578 O O . ILE A 1 73 ? -2.626 -4.484 -3.054 1.00 87.19 73 ILE A O 1
ATOM 582 N N . LEU A 1 74 ? -0.955 -4.659 -4.536 1.00 87.19 74 LEU A N 1
ATOM 583 C CA . LEU A 1 74 ? -1.782 -4.890 -5.727 1.00 87.19 74 LEU A CA 1
ATOM 584 C C . LEU A 1 74 ? -2.474 -6.275 -5.730 1.00 87.19 74 LEU A C 1
ATOM 586 O O . LEU A 1 74 ? -2.325 -7.074 -6.656 1.00 87.19 74 LEU A O 1
ATOM 590 N N . ALA A 1 75 ? -3.210 -6.582 -4.663 1.00 83.56 75 ALA A N 1
ATOM 591 C CA . ALA A 1 75 ? -3.893 -7.851 -4.424 1.00 83.56 75 ALA A CA 1
ATOM 592 C C . ALA A 1 75 ? -5.244 -7.960 -5.154 1.00 83.56 75 ALA A C 1
ATOM 594 O O . ALA A 1 75 ? -5.804 -9.053 -5.253 1.00 83.56 75 ALA A O 1
ATOM 595 N N . ASP A 1 76 ? -5.772 -6.847 -5.663 1.00 86.94 76 ASP A N 1
ATOM 596 C CA . ASP A 1 76 ? -7.043 -6.755 -6.386 1.00 86.94 76 ASP A CA 1
ATOM 597 C C . ASP A 1 76 ? -6.886 -6.803 -7.919 1.00 86.94 76 ASP A C 1
ATOM 599 O O . ASP A 1 76 ? -7.873 -6.697 -8.654 1.00 86.94 76 ASP A O 1
ATOM 603 N N . LEU A 1 77 ? -5.664 -7.020 -8.420 1.00 90.44 77 LEU A N 1
ATOM 604 C CA . LEU A 1 77 ? -5.412 -7.164 -9.850 1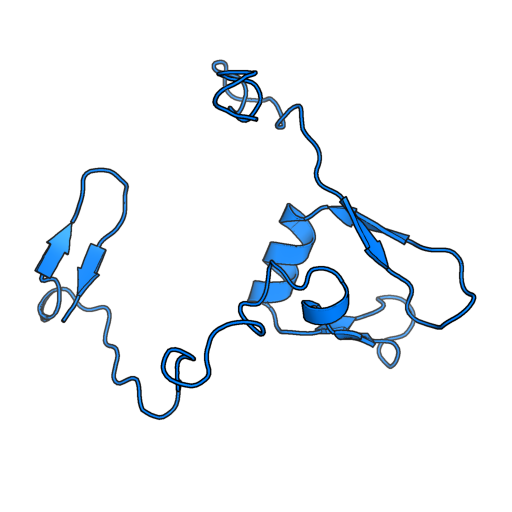.00 90.44 77 LEU A CA 1
ATOM 605 C C . LEU A 1 77 ? -6.044 -8.443 -10.430 1.00 90.44 77 LEU A C 1
ATOM 607 O O . LEU A 1 77 ? -6.089 -9.491 -9.778 1.00 90.44 77 LEU A O 1
ATOM 611 N N . PRO A 1 78 ? -6.469 -8.416 -11.707 1.00 94.25 78 PRO A N 1
ATOM 612 C CA . PRO A 1 78 ? -6.811 -9.625 -12.441 1.00 94.25 78 PRO A CA 1
ATOM 613 C C . PRO A 1 78 ? -5.692 -10.672 -12.373 1.00 94.25 78 PRO A C 1
ATOM 615 O O . PRO A 1 78 ? -4.524 -10.376 -12.621 1.00 94.25 78 PRO A O 1
ATOM 618 N N . ARG A 1 79 ? -6.057 -11.932 -12.101 1.00 91.06 79 ARG A N 1
ATOM 619 C CA . ARG A 1 79 ? -5.092 -13.033 -11.909 1.00 91.06 79 ARG A CA 1
ATOM 620 C C . ARG A 1 79 ? -4.081 -13.200 -13.046 1.00 91.06 79 ARG A C 1
ATOM 622 O O . ARG A 1 79 ? -2.979 -13.662 -12.803 1.00 91.06 79 ARG A O 1
ATOM 629 N N . ASN A 1 80 ? -4.444 -12.843 -14.276 1.00 94.19 80 ASN A N 1
ATOM 630 C CA . ASN A 1 80 ? -3.578 -12.975 -15.448 1.00 94.19 80 ASN A CA 1
ATOM 631 C C . ASN A 1 80 ? -2.469 -11.914 -15.539 1.00 94.19 80 ASN A C 1
ATOM 633 O O . ASN A 1 80 ? -1.620 -12.037 -16.416 1.00 94.19 80 ASN A O 1
ATOM 637 N N . ILE A 1 81 ? -2.498 -10.875 -14.700 1.00 94.69 81 ILE A N 1
ATOM 638 C CA . ILE A 1 81 ? -1.455 -9.838 -14.640 1.00 94.69 81 ILE A CA 1
ATOM 639 C C . ILE A 1 81 ? -0.761 -9.775 -13.275 1.00 94.69 81 ILE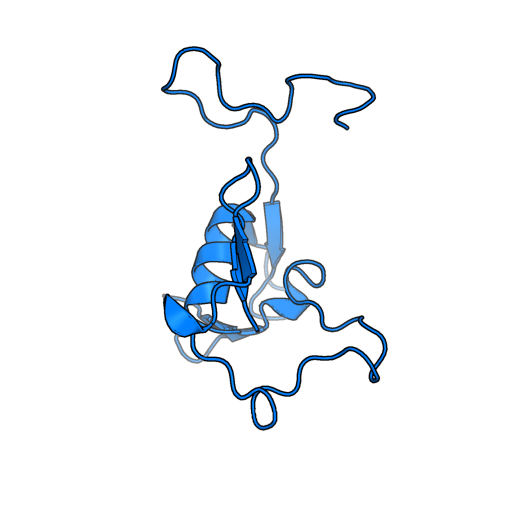 A C 1
ATOM 641 O O . ILE A 1 81 ? 0.081 -8.908 -13.059 1.00 94.69 81 ILE A O 1
ATOM 645 N N . MET A 1 82 ? -1.115 -10.670 -12.347 1.00 93.69 82 MET A N 1
ATOM 646 C CA . MET A 1 82 ? -0.387 -10.802 -11.089 1.00 93.69 82 MET A CA 1
ATOM 647 C C . MET A 1 82 ? 1.017 -11.329 -11.384 1.00 93.69 82 MET A C 1
ATOM 649 O O . MET A 1 82 ? 1.173 -12.345 -12.063 1.00 93.69 82 MET A O 1
ATOM 653 N N . LEU A 1 83 ? 2.031 -10.627 -10.884 1.00 93.06 83 LEU A N 1
ATOM 654 C CA . LEU A 1 83 ? 3.421 -10.981 -11.128 1.00 93.06 83 LEU A CA 1
ATOM 655 C C . LEU A 1 83 ? 3.772 -12.293 -10.417 1.00 93.06 83 LEU A C 1
ATOM 657 O O . LEU A 1 83 ? 3.647 -12.397 -9.197 1.00 93.06 83 LEU A O 1
ATOM 661 N N . ASN A 1 84 ? 4.247 -13.276 -11.179 1.00 93.94 84 ASN A N 1
ATOM 662 C CA . ASN A 1 84 ? 4.838 -14.483 -10.624 1.00 93.94 84 ASN A CA 1
ATOM 663 C C . ASN A 1 84 ? 6.351 -14.289 -10.471 1.00 93.94 84 ASN A C 1
ATOM 665 O O . ASN A 1 84 ? 7.092 -14.313 -11.452 1.00 93.94 84 ASN A O 1
ATOM 669 N N . ASN A 1 85 ? 6.806 -14.111 -9.233 1.00 91.19 85 ASN A N 1
ATOM 670 C CA . ASN A 1 85 ? 8.221 -13.887 -8.936 1.00 91.19 85 ASN A CA 1
ATOM 671 C C . ASN A 1 85 ? 9.106 -15.107 -9.239 1.00 91.19 85 ASN A C 1
ATOM 673 O O . ASN A 1 85 ? 10.305 -14.939 -9.425 1.00 91.19 85 ASN A O 1
ATOM 677 N N . GLU A 1 86 ? 8.543 -16.317 -9.297 1.00 94.62 86 GLU A N 1
ATOM 678 C CA . GLU A 1 86 ? 9.305 -17.529 -9.629 1.00 94.62 86 GLU A CA 1
ATOM 679 C C . GLU A 1 86 ? 9.568 -17.658 -11.136 1.00 94.62 86 GLU A C 1
ATOM 681 O O . GLU A 1 86 ? 10.534 -18.300 -11.539 1.00 94.62 86 GLU A O 1
ATOM 686 N N . GLU A 1 87 ? 8.728 -17.038 -11.969 1.00 95.19 87 GLU A N 1
ATOM 687 C CA . GLU A 1 87 ? 8.868 -17.038 -13.432 1.00 95.19 87 GLU A CA 1
ATOM 688 C C . GLU A 1 87 ? 9.576 -15.779 -13.958 1.00 95.19 87 GLU A C 1
ATOM 690 O O . GLU A 1 87 ? 9.988 -15.741 -15.118 1.00 95.19 87 GLU A O 1
ATOM 695 N N . LEU A 1 88 ? 9.720 -14.739 -13.128 1.00 94.62 88 LEU A N 1
ATOM 696 C CA . LEU A 1 88 ? 10.368 -13.492 -13.519 1.00 94.62 88 LEU A CA 1
ATOM 697 C C . LEU A 1 88 ? 11.900 -13.622 -13.473 1.00 94.62 88 LEU A C 1
ATOM 699 O O . LEU A 1 88 ? 12.540 -13.378 -12.451 1.00 94.62 88 LEU A O 1
ATOM 703 N N . GLU A 1 89 ? 12.503 -13.915 -14.622 1.00 93.75 89 GLU A N 1
ATOM 704 C CA . GLU A 1 89 ? 13.952 -13.814 -14.822 1.00 93.75 89 GLU A CA 1
ATOM 705 C C . GLU A 1 89 ? 14.351 -12.363 -15.131 1.00 93.75 89 GLU A C 1
ATOM 707 O O . GLU A 1 89 ? 14.423 -11.946 -16.287 1.00 93.75 89 GLU A O 1
ATOM 712 N N . PHE A 1 90 ? 14.597 -11.572 -14.084 1.00 93.25 90 PHE A N 1
ATOM 713 C CA . PHE A 1 90 ? 14.939 -10.156 -14.218 1.00 93.25 90 PHE A CA 1
ATOM 714 C C . PHE A 1 90 ? 16.363 -9.841 -13.750 1.00 93.25 90 PHE A C 1
ATOM 716 O O . PHE A 1 90 ? 16.721 -10.044 -12.589 1.00 93.25 90 PHE A O 1
ATOM 723 N N . HIS A 1 91 ? 17.166 -9.263 -14.647 1.00 93.00 91 HIS A N 1
ATOM 724 C CA . HIS A 1 91 ? 18.532 -8.830 -14.358 1.00 93.00 91 HIS A CA 1
ATOM 725 C C . HIS A 1 91 ? 18.708 -7.346 -14.666 1.00 93.00 91 HIS A C 1
ATOM 727 O O . HIS A 1 91 ? 18.837 -6.942 -15.825 1.00 93.00 91 HIS A O 1
ATOM 733 N N . GLN A 1 92 ? 18.775 -6.537 -13.609 1.00 91.06 92 GLN A N 1
ATOM 734 C CA . GLN A 1 92 ? 18.964 -5.092 -13.705 1.00 91.06 92 GLN A CA 1
ATOM 735 C C . GLN A 1 92 ? 20.433 -4.738 -14.000 1.00 91.06 92 GLN A C 1
ATOM 737 O O . GLN A 1 92 ? 21.158 -4.215 -13.156 1.00 91.06 92 GLN A O 1
ATOM 742 N N . ALA A 1 93 ? 20.877 -5.050 -15.215 1.00 93.12 93 ALA A N 1
ATOM 743 C CA . ALA A 1 93 ? 22.245 -4.856 -15.679 1.00 93.12 93 ALA A CA 1
ATOM 744 C C . ALA A 1 93 ? 22.289 -3.943 -16.922 1.00 93.12 93 ALA A C 1
ATOM 746 O O . ALA A 1 93 ? 21.302 -3.878 -17.664 1.00 93.12 93 ALA A O 1
ATOM 747 N N . PRO A 1 94 ? 23.390 -3.201 -17.165 1.00 92.00 94 PRO A N 1
ATOM 748 C CA . PRO A 1 94 ? 23.491 -2.273 -18.296 1.00 92.00 94 PRO A CA 1
ATOM 749 C C . PRO A 1 94 ? 23.222 -2.910 -19.665 1.00 92.00 94 PRO A C 1
ATOM 751 O O . PRO A 1 94 ? 22.655 -2.260 -20.537 1.00 92.00 94 PRO A O 1
ATOM 754 N N . GLU A 1 95 ? 23.593 -4.174 -19.849 1.00 95.50 95 GLU A N 1
ATOM 755 C CA . GLU A 1 95 ? 23.376 -4.957 -21.069 1.00 95.50 95 GLU A CA 1
ATOM 756 C C . GLU A 1 95 ? 21.897 -5.208 -21.389 1.00 95.50 95 GLU A C 1
ATOM 758 O O . GLU A 1 95 ? 21.544 -5.368 -22.558 1.00 95.50 95 GLU A O 1
ATOM 763 N N . ASN A 1 96 ? 21.035 -5.198 -20.371 1.00 93.94 96 ASN A N 1
ATOM 764 C CA . ASN A 1 96 ? 19.596 -5.375 -20.530 1.00 93.94 96 ASN A CA 1
ATOM 765 C C . ASN A 1 96 ? 18.862 -4.036 -20.644 1.00 93.94 96 ASN A C 1
ATOM 767 O O . ASN A 1 96 ? 17.652 -4.036 -20.836 1.00 93.94 96 ASN A O 1
ATOM 771 N N . LEU A 1 97 ? 19.551 -2.894 -20.531 1.00 94.56 97 LEU A N 1
ATOM 772 C CA . LEU A 1 97 ? 18.924 -1.577 -20.597 1.00 94.56 97 LEU A CA 1
ATOM 773 C C . LEU A 1 97 ? 18.399 -1.295 -22.014 1.00 94.56 97 LEU A C 1
ATOM 775 O O . LEU A 1 97 ? 19.165 -1.188 -22.970 1.00 94.56 97 LEU A O 1
ATOM 779 N N . LEU A 1 98 ? 17.087 -1.114 -22.134 1.00 93.56 98 LEU A N 1
ATOM 780 C CA . LEU A 1 98 ? 16.412 -0.745 -23.380 1.00 93.56 98 LEU A CA 1
ATOM 781 C C . LEU A 1 98 ? 16.329 0.774 -23.561 1.00 93.56 98 LEU A C 1
ATOM 783 O O . LEU A 1 98 ? 16.337 1.265 -24.688 1.00 93.56 98 LEU A O 1
ATOM 787 N N . GLY A 1 99 ? 16.260 1.522 -22.458 1.00 91.50 99 GLY A N 1
ATOM 788 C CA . GLY A 1 99 ? 16.175 2.978 -22.477 1.00 91.50 99 GLY A CA 1
ATOM 789 C C . GLY A 1 99 ? 15.980 3.580 -21.089 1.00 91.50 99 GLY A C 1
ATOM 790 O O . GLY A 1 99 ? 15.664 2.876 -20.129 1.00 91.50 99 GLY A O 1
ATOM 791 N N . LYS A 1 100 ? 16.178 4.894 -20.986 1.00 87.88 100 LYS A N 1
ATOM 792 C CA . LYS A 1 100 ? 15.857 5.693 -19.799 1.00 87.88 100 LYS A CA 1
ATOM 793 C C . LYS A 1 100 ? 15.005 6.875 -20.224 1.00 87.88 100 LYS A C 1
ATOM 795 O O . LYS A 1 100 ? 15.403 7.602 -21.134 1.00 87.88 100 LYS A O 1
ATOM 800 N N . ASP A 1 101 ? 13.886 7.066 -19.543 1.00 80.81 101 ASP A N 1
ATOM 801 C CA . ASP A 1 101 ? 13.038 8.237 -19.735 1.00 80.81 101 ASP A CA 1
ATOM 802 C C . ASP A 1 101 ? 13.492 9.387 -18.827 1.00 80.81 101 ASP A C 1
ATOM 804 O O . ASP A 1 101 ? 14.233 9.204 -17.859 1.00 80.81 101 ASP A O 1
ATOM 808 N N . ASN A 1 102 ? 13.018 10.598 -19.123 1.00 69.75 102 ASN A N 1
ATOM 809 C CA . ASN A 1 102 ? 13.383 11.826 -18.403 1.00 69.75 102 ASN A CA 1
ATOM 810 C C . ASN A 1 102 ? 12.973 11.842 -16.919 1.00 69.75 102 ASN A C 1
ATOM 812 O O . ASN A 1 102 ? 13.375 12.742 -16.187 1.00 69.75 102 ASN A O 1
ATOM 816 N N . CYS A 1 103 ? 12.180 10.873 -16.467 1.00 53.91 103 CYS A N 1
ATOM 817 C CA . CYS A 1 103 ? 11.688 10.788 -15.099 1.00 53.91 103 CYS A CA 1
ATOM 818 C C . CYS A 1 103 ? 12.238 9.535 -14.409 1.00 53.91 103 CYS A C 1
ATOM 820 O O . CYS A 1 103 ? 11.469 8.649 -14.088 1.00 53.91 103 CYS A O 1
ATOM 822 N N . CYS A 1 104 ? 13.562 9.412 -14.252 1.00 61.88 104 CYS A N 1
ATOM 823 C CA . CYS A 1 104 ? 14.264 8.369 -13.470 1.00 61.88 104 CYS A CA 1
ATOM 824 C C . CYS A 1 104 ? 13.877 6.886 -13.703 1.00 61.88 104 CYS A C 1
ATOM 826 O O . CYS A 1 104 ? 14.395 6.011 -13.012 1.00 61.88 104 CYS A O 1
ATOM 828 N N . VAL A 1 105 ? 13.022 6.579 -14.675 1.00 79.06 105 VAL A N 1
ATOM 829 C CA . VAL A 1 105 ? 12.545 5.236 -14.996 1.00 79.06 105 VAL A CA 1
ATOM 830 C C . VAL A 1 105 ? 13.428 4.664 -16.095 1.00 79.06 105 VAL A C 1
ATOM 832 O O . VAL A 1 105 ? 13.692 5.302 -17.117 1.00 79.06 105 VAL A O 1
ATOM 835 N N . ALA A 1 106 ? 13.901 3.445 -15.866 1.00 88.88 106 ALA A N 1
ATOM 836 C CA . ALA A 1 106 ? 14.704 2.687 -16.806 1.00 88.88 106 ALA A CA 1
ATOM 837 C C . ALA A 1 106 ? 13.910 1.466 -17.272 1.00 88.88 106 ALA A C 1
ATOM 839 O O . ALA A 1 106 ? 13.381 0.713 -16.456 1.00 88.88 106 ALA A O 1
ATOM 840 N N . SER A 1 107 ? 13.842 1.281 -18.586 1.00 90.94 107 SER A N 1
ATOM 841 C CA . SER A 1 107 ? 13.260 0.089 -19.196 1.00 90.94 107 SER A CA 1
ATOM 842 C C . SER A 1 107 ? 14.357 -0.937 -19.428 1.00 90.94 107 SER A C 1
ATOM 844 O O . SER A 1 107 ? 15.408 -0.602 -19.978 1.00 90.94 107 SER A O 1
ATOM 846 N N . TYR A 1 108 ? 14.103 -2.181 -19.043 1.00 93.12 108 TYR A N 1
ATOM 847 C CA . TYR A 1 108 ? 15.013 -3.307 -19.221 1.00 93.12 108 TYR A CA 1
ATOM 848 C C . TYR A 1 108 ? 14.320 -4.411 -20.022 1.00 93.12 108 TYR A C 1
ATOM 850 O O . TYR A 1 108 ? 13.090 -4.473 -20.050 1.00 93.12 108 TYR A O 1
ATOM 858 N N . ARG A 1 109 ? 15.119 -5.225 -20.710 1.00 90.38 109 ARG A N 1
ATOM 859 C CA . ARG A 1 109 ? 14.675 -6.446 -21.379 1.00 90.38 109 ARG A CA 1
ATOM 860 C C . ARG A 1 109 ? 14.201 -7.476 -20.366 1.00 90.38 109 ARG A C 1
ATOM 862 O O . ARG A 1 109 ? 14.861 -7.580 -19.310 1.00 90.38 109 ARG A O 1
#

pLDDT: mean 87.43, std 11.1, range [51.59, 96.62]

Radius of gyration: 18.65 Å; chains: 1; bounding box: 36×44×46 Å

Organism: NCBI:txid35019

Sequence (109 aa):
MEEWFPGLLEVDICGEGETLLKKWALYSFEDGEERQKILLDDLLKKAEEGDLLINPNQPKSTVPIAQIAPDLILADLPRNIMLNNEELEFHQAPENLLGKDNCCVASYR